Protein AF-A0A3C2BAX9-F1 (afdb_monomer)

Foldseek 3Di:
DVVLLVLLLVLLVVVLVVCCVPVHVPVVVVVLVVLVCLLVVLLVLLLVLLVDDPVVSVVSCVVSLVVVLVCLQCVCVVVVDPPPSQPVVVVVVPPDDPVSNVSSNNSNLCNDSNNVSLLSSLVSNLNSQCSVPPVRNVVSVVVSVVSSVSSSVNSNVSSVVVVVVVVD

Nearest PDB structures (foldseek):
  2yfb-assembly1_A  TM=1.969E-01  e=1.009E+00  Pseudomonas putida KT2440
  1g73-assembly2_B  TM=2.588E-01  e=3.675E+00  Homo sapiens
  1few-assembly1_A  TM=2.517E-01  e=4.243E+00  Homo sapiens
  8auw-assembly1_D  TM=2.524E-01  e=4.669E+00  Homo sapiens
  4tx5-assembly1_A  TM=2.023E-01  e=5.931E+00  Homo sapiens

Solvent-accessible surface area (backbone atoms only — not comparable to full-atom values): 8617 Å² total; per-residue (Å²): 107,72,72,39,20,48,48,18,33,52,51,46,52,52,49,54,52,49,47,40,74,72,72,41,58,66,65,50,50,51,49,51,50,52,28,49,51,50,15,54,51,38,16,52,56,34,31,49,36,46,80,43,57,75,68,58,20,49,50,47,51,53,50,53,51,52,51,48,43,50,49,51,41,44,44,44,64,76,70,74,42,76,59,73,97,66,47,59,71,74,58,63,74,43,99,60,56,73,72,51,50,50,33,19,53,49,25,28,54,58,64,33,68,61,47,46,20,50,55,51,12,42,47,15,35,24,57,17,17,42,72,68,36,73,68,33,21,51,53,28,44,51,50,42,52,50,51,53,52,47,37,61,50,47,30,49,52,52,51,52,51,52,60,53,62,78,75,111

Structure (mmCIF, N/CA/C/O backbone):
data_AF-A0A3C2BAX9-F1
#
_entry.id   AF-A0A3C2BAX9-F1
#
loop_
_atom_site.group_PDB
_atom_site.id
_atom_site.type_symbol
_atom_site.label_atom_id
_atom_site.label_alt_id
_atom_site.label_comp_id
_atom_site.label_asym_id
_atom_site.label_entity_id
_atom_site.label_seq_id
_atom_site.pdbx_PDB_ins_code
_atom_site.Cartn_x
_atom_site.Cartn_y
_atom_site.Cartn_z
_atom_site.occupancy
_atom_site.B_iso_or_equiv
_atom_site.auth_seq_id
_atom_site.auth_comp_id
_atom_site.auth_asym_id
_atom_site.auth_atom_id
_atom_site.pdbx_PDB_model_num
ATOM 1 N N . MET A 1 1 ? -20.336 -13.554 2.114 1.00 71.94 1 MET A N 1
ATOM 2 C CA . MET A 1 1 ? -18.951 -13.022 2.190 1.00 71.94 1 MET A CA 1
ATOM 3 C C . MET A 1 1 ? -18.748 -11.719 1.411 1.00 71.94 1 MET A C 1
ATOM 5 O O . MET A 1 1 ? -18.352 -10.750 2.040 1.00 71.94 1 MET A O 1
ATOM 9 N N . LYS A 1 2 ? -19.088 -11.618 0.112 1.00 79.50 2 LYS A N 1
ATOM 10 C CA . LYS A 1 2 ? -18.932 -10.364 -0.673 1.00 79.50 2 LYS A CA 1
ATOM 11 C C . LYS A 1 2 ? -19.565 -9.118 -0.018 1.00 79.50 2 LYS A C 1
ATOM 13 O O . LYS A 1 2 ? -18.918 -8.084 0.085 1.00 79.50 2 LYS A O 1
ATOM 18 N N . ARG A 1 3 ? -20.796 -9.238 0.504 1.00 86.69 3 ARG A N 1
ATOM 19 C CA . ARG A 1 3 ? -21.497 -8.144 1.213 1.00 86.69 3 ARG A CA 1
ATOM 20 C C . ARG A 1 3 ? -20.775 -7.666 2.482 1.00 86.69 3 ARG A C 1
ATOM 22 O O . ARG A 1 3 ? -20.844 -6.488 2.801 1.00 86.69 3 ARG A O 1
ATOM 29 N N . LEU A 1 4 ? -20.076 -8.563 3.179 1.00 85.56 4 LEU A N 1
ATOM 30 C CA . LEU A 1 4 ? -19.357 -8.248 4.418 1.00 85.56 4 LEU A CA 1
ATOM 31 C C . LEU A 1 4 ? -18.042 -7.519 4.129 1.00 85.56 4 LEU A C 1
ATOM 33 O O . LEU A 1 4 ? -17.760 -6.503 4.753 1.00 85.56 4 LEU A O 1
ATOM 37 N N . ALA A 1 5 ? -17.290 -7.972 3.122 1.00 83.00 5 ALA A N 1
ATOM 38 C CA . ALA A 1 5 ? -16.109 -7.249 2.653 1.00 83.00 5 ALA A CA 1
ATOM 39 C C . ALA A 1 5 ? -16.473 -5.826 2.200 1.00 83.00 5 ALA A C 1
ATOM 41 O O . ALA A 1 5 ? -15.818 -4.862 2.585 1.00 83.00 5 ALA A O 1
ATOM 42 N N . TRP A 1 6 ? -17.582 -5.681 1.467 1.00 86.31 6 TRP A N 1
ATOM 43 C CA . TRP A 1 6 ? -18.107 -4.372 1.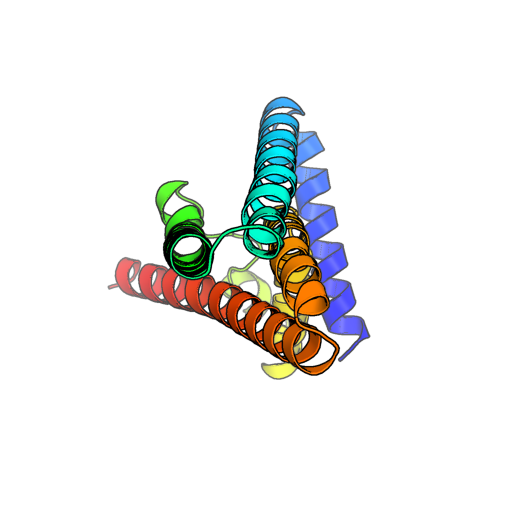080 1.00 86.31 6 TRP A CA 1
ATOM 44 C C . TRP A 1 6 ? -18.484 -3.488 2.277 1.00 86.31 6 TRP A C 1
ATOM 46 O O . TRP A 1 6 ? -18.238 -2.283 2.258 1.00 86.31 6 TRP A O 1
ATOM 56 N N . LEU A 1 7 ? -19.045 -4.072 3.340 1.00 86.19 7 LEU A N 1
ATOM 57 C CA . LEU A 1 7 ? -19.347 -3.341 4.571 1.00 86.19 7 LEU A CA 1
ATOM 58 C C . LEU A 1 7 ? -18.072 -2.753 5.193 1.00 86.19 7 LEU A C 1
ATOM 60 O O . LEU A 1 7 ? -18.068 -1.585 5.575 1.00 86.19 7 LEU A O 1
ATOM 64 N N . GLY A 1 8 ? -16.983 -3.529 5.209 1.00 82.19 8 GLY A N 1
ATOM 65 C CA . GLY A 1 8 ? -15.668 -3.073 5.662 1.00 82.19 8 GLY A CA 1
ATOM 66 C 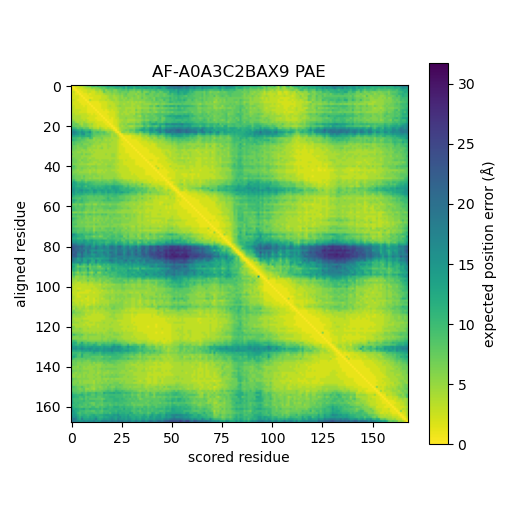C . GLY A 1 8 ? -15.131 -1.897 4.847 1.00 82.19 8 GLY A C 1
ATOM 67 O O . GLY A 1 8 ? -14.706 -0.894 5.418 1.00 82.19 8 GLY A O 1
ATOM 68 N N . VAL A 1 9 ? -15.239 -1.971 3.516 1.00 85.50 9 VAL A N 1
ATOM 69 C CA . VAL A 1 9 ? -14.883 -0.860 2.614 1.00 85.50 9 VAL A CA 1
ATOM 70 C C . VAL A 1 9 ? -15.693 0.393 2.957 1.00 85.50 9 VAL A C 1
ATOM 72 O O . VAL A 1 9 ? -15.137 1.473 3.157 1.00 85.50 9 VAL A O 1
ATOM 75 N N . ARG A 1 10 ? -17.019 0.258 3.075 1.00 86.50 10 ARG A N 1
ATOM 76 C CA . ARG A 1 10 ? -17.917 1.382 3.363 1.00 86.50 10 ARG A CA 1
ATOM 77 C C . ARG A 1 10 ? -17.634 2.010 4.729 1.00 86.50 10 ARG A C 1
ATOM 79 O O . ARG A 1 10 ? -17.648 3.234 4.839 1.00 86.50 10 ARG A O 1
ATOM 86 N N . MET A 1 11 ? -17.363 1.196 5.748 1.00 85.44 11 MET A N 1
ATOM 87 C CA . MET A 1 11 ? -16.982 1.671 7.080 1.00 85.44 11 MET A CA 1
ATOM 88 C C . MET A 1 11 ? -15.671 2.455 7.040 1.00 85.44 11 MET A C 1
ATOM 90 O O . MET A 1 11 ? -15.627 3.570 7.558 1.00 85.44 11 MET A O 1
ATOM 94 N N . ARG A 1 12 ? -14.633 1.934 6.370 1.00 84.12 12 ARG A N 1
ATOM 95 C CA . ARG A 1 12 ? -13.343 2.629 6.244 1.00 84.12 12 ARG A CA 1
ATOM 96 C C . ARG A 1 12 ? -13.517 4.005 5.605 1.00 84.12 12 ARG A C 1
ATOM 98 O O . ARG A 1 12 ? -13.067 4.996 6.171 1.00 84.12 12 ARG A O 1
ATOM 105 N N . TRP A 1 13 ? -14.245 4.085 4.493 1.00 82.44 13 TRP A N 1
ATOM 106 C CA . TRP A 1 13 ? -14.529 5.357 3.821 1.00 82.44 13 TRP A CA 1
ATOM 107 C C . TRP A 1 13 ? -15.377 6.314 4.663 1.00 82.44 13 TRP A C 1
ATOM 109 O O . TRP A 1 13 ? -15.126 7.521 4.662 1.00 82.44 13 TRP A O 1
ATOM 119 N N . ALA A 1 14 ? -16.355 5.801 5.412 1.00 85.25 14 ALA A N 1
ATOM 120 C CA . ALA A 1 14 ? -17.148 6.615 6.328 1.00 85.25 14 ALA A CA 1
ATOM 121 C C . ALA A 1 14 ? -16.280 7.225 7.440 1.00 85.25 14 ALA A C 1
ATOM 123 O O . ALA A 1 14 ? -16.430 8.409 7.744 1.00 85.25 14 ALA A O 1
ATOM 124 N N . ILE A 1 15 ? -15.337 6.456 7.995 1.00 81.12 15 ILE A N 1
ATOM 125 C CA . ILE A 1 15 ? -14.387 6.943 9.001 1.00 81.12 15 ILE A CA 1
ATOM 126 C C . ILE A 1 15 ? -13.461 7.988 8.389 1.00 81.12 15 ILE A C 1
ATOM 128 O O . ILE A 1 15 ? -13.362 9.082 8.933 1.00 81.12 15 ILE A O 1
ATOM 132 N N . THR A 1 16 ? -12.851 7.715 7.232 1.00 77.38 16 THR A N 1
ATOM 133 C CA . THR A 1 16 ? -11.986 8.685 6.544 1.00 77.38 16 THR A CA 1
ATOM 134 C C . THR A 1 16 ? -12.719 10.003 6.286 1.00 77.38 16 THR A C 1
ATOM 136 O O . THR A 1 16 ? -12.186 11.074 6.576 1.00 77.38 16 THR A O 1
ATOM 139 N N . ARG A 1 17 ? -13.977 9.944 5.831 1.00 80.62 17 ARG A N 1
ATOM 140 C CA . ARG A 1 17 ? -14.816 11.132 5.621 1.00 80.62 17 ARG A CA 1
ATOM 141 C C . ARG A 1 17 ? -15.171 11.847 6.929 1.00 80.62 17 ARG A C 1
ATOM 143 O O . ARG A 1 17 ? -15.211 13.074 6.962 1.00 80.62 17 ARG A O 1
ATOM 150 N N . ASN A 1 18 ? -15.436 11.116 8.009 1.00 82.69 18 ASN A N 1
ATOM 151 C CA . ASN A 1 18 ? -15.736 11.715 9.311 1.00 82.69 18 ASN A CA 1
ATOM 152 C C . ASN A 1 18 ? -14.493 12.366 9.942 1.00 82.69 18 ASN A C 1
ATOM 154 O O . ASN A 1 18 ? -14.592 13.464 10.486 1.00 82.69 18 ASN A O 1
ATOM 158 N N . THR A 1 19 ? -13.320 11.745 9.805 1.00 75.94 19 THR A N 1
ATOM 159 C CA . THR A 1 19 ? -12.028 12.325 10.191 1.00 75.94 19 THR A CA 1
ATOM 160 C C . THR A 1 19 ? -11.775 13.617 9.428 1.00 75.94 19 THR A C 1
ATOM 162 O O . THR A 1 19 ? -11.405 14.613 10.043 1.00 75.94 19 THR A O 1
ATOM 165 N N . LEU A 1 20 ? -12.075 13.638 8.125 1.00 75.19 20 LEU A N 1
ATOM 166 C CA . LEU A 1 20 ? -11.981 14.839 7.299 1.00 75.19 20 LEU A CA 1
ATOM 167 C C . LEU A 1 20 ? -12.862 15.978 7.824 1.00 75.19 20 LEU A C 1
ATOM 169 O O . LEU A 1 20 ? -12.428 17.124 7.900 1.00 75.19 20 LEU A O 1
ATOM 173 N N . ARG A 1 21 ? -14.095 15.648 8.226 1.00 79.31 21 ARG A N 1
ATOM 174 C CA . ARG A 1 21 ? -15.050 16.623 8.763 1.00 79.31 21 ARG A CA 1
ATOM 175 C C . ARG A 1 21 ? -14.648 17.154 10.142 1.00 79.31 21 ARG A C 1
ATOM 177 O O . ARG A 1 21 ? -14.992 18.284 10.459 1.00 79.31 21 ARG A O 1
ATOM 184 N N . ARG A 1 22 ? -13.974 16.345 10.973 1.00 77.25 22 ARG A N 1
ATOM 185 C CA . ARG A 1 22 ? -13.667 16.676 12.380 1.00 77.25 22 ARG A CA 1
ATOM 186 C C . ARG A 1 22 ? -12.261 17.234 12.623 1.00 77.25 22 ARG A C 1
ATOM 188 O O . ARG A 1 22 ? -12.126 18.121 13.452 1.00 77.25 22 ARG A O 1
ATOM 195 N N . ARG A 1 23 ? -11.222 16.712 11.959 1.00 67.50 23 ARG A N 1
ATOM 196 C CA . ARG A 1 23 ? -9.804 17.085 12.183 1.00 67.50 23 ARG A CA 1
ATOM 197 C C . ARG A 1 23 ? -9.265 18.116 11.178 1.00 67.50 23 ARG A C 1
ATOM 199 O O . ARG A 1 23 ? -8.095 18.477 11.250 1.00 67.50 23 ARG A O 1
ATOM 206 N N . GLY A 1 24 ? -10.112 18.603 10.271 1.00 68.81 24 GLY A N 1
ATOM 207 C CA . GLY A 1 24 ? -9.739 19.571 9.240 1.00 68.81 24 GLY A CA 1
ATOM 208 C C . GLY A 1 24 ? -9.124 18.924 7.996 1.00 68.81 24 GLY A C 1
ATOM 209 O O . GLY A 1 24 ? -8.654 17.786 8.008 1.00 68.81 24 GLY A O 1
ATOM 210 N N . THR A 1 25 ? -9.139 19.666 6.889 1.00 77.44 25 THR A N 1
ATOM 211 C CA . THR A 1 25 ? -8.678 19.194 5.574 1.00 77.44 25 THR A CA 1
ATOM 212 C C . THR A 1 25 ? -7.163 19.027 5.493 1.00 77.44 25 THR A C 1
ATOM 214 O O . THR A 1 25 ? -6.702 18.194 4.725 1.00 77.44 25 THR A O 1
ATOM 217 N N . ALA A 1 26 ? -6.383 19.740 6.310 1.00 78.62 26 ALA A N 1
ATOM 218 C CA . ALA A 1 26 ? -4.920 19.769 6.220 1.00 78.62 26 ALA A CA 1
ATOM 219 C C . ALA A 1 26 ? -4.256 18.385 6.359 1.00 78.62 26 ALA A C 1
ATOM 221 O O . ALA A 1 26 ? -3.476 17.991 5.496 1.00 78.62 26 ALA A O 1
ATOM 222 N N . LEU A 1 27 ? -4.603 17.612 7.395 1.00 75.19 27 LEU A N 1
ATOM 223 C CA . LEU A 1 27 ? -4.050 16.265 7.623 1.00 75.19 27 LEU A CA 1
ATOM 224 C C . LEU A 1 27 ? -4.436 15.279 6.516 1.00 75.19 27 LEU A C 1
ATOM 226 O O . LEU A 1 27 ? -3.646 14.415 6.130 1.00 75.19 27 LEU A O 1
ATOM 230 N N . PHE A 1 28 ? -5.647 15.414 5.982 1.00 76.12 28 PHE A N 1
ATOM 231 C CA . PHE A 1 28 ? -6.093 14.587 4.871 1.00 76.12 28 PHE A CA 1
ATOM 232 C C . PHE A 1 28 ? -5.392 14.954 3.574 1.00 76.12 28 PHE A C 1
ATOM 234 O O . PHE A 1 28 ? -4.934 14.056 2.881 1.00 76.12 28 PHE A O 1
ATOM 241 N N . THR A 1 29 ? -5.263 16.245 3.266 1.00 82.12 29 THR A N 1
ATOM 242 C CA . THR A 1 29 ? -4.524 16.715 2.094 1.00 82.12 29 THR A CA 1
ATOM 243 C C . THR A 1 29 ? -3.070 16.273 2.178 1.00 82.12 29 THR A C 1
ATOM 245 O O . THR A 1 29 ? -2.559 15.736 1.205 1.00 82.12 29 THR A O 1
ATOM 248 N N . LEU A 1 30 ? -2.428 16.389 3.345 1.00 82.81 30 LEU A N 1
ATOM 249 C CA . LEU A 1 30 ? -1.072 15.883 3.565 1.00 82.81 30 LEU A CA 1
ATOM 250 C C . LEU A 1 30 ? -0.984 14.378 3.287 1.00 82.81 30 LEU A C 1
ATOM 252 O O . LEU A 1 30 ? -0.109 13.938 2.547 1.00 82.81 30 LEU A O 1
ATOM 256 N N . THR A 1 31 ? -1.919 13.593 3.829 1.00 79.81 31 THR A N 1
ATOM 257 C CA . THR A 1 31 ? -1.971 12.141 3.600 1.00 79.81 31 THR A CA 1
ATOM 258 C C . THR A 1 31 ? -2.192 11.816 2.124 1.00 79.81 31 THR A C 1
ATOM 260 O O . THR A 1 31 ? -1.540 10.925 1.585 1.00 79.81 31 THR A O 1
ATOM 263 N N . LEU A 1 32 ? -3.090 12.538 1.454 1.00 84.44 32 LEU A N 1
ATOM 264 C CA . LEU A 1 32 ? -3.408 12.355 0.042 1.00 84.44 32 LEU A CA 1
ATOM 265 C C . LEU A 1 32 ? -2.200 12.687 -0.838 1.00 84.44 32 LEU A C 1
ATOM 267 O O . LEU A 1 32 ? -1.867 11.909 -1.727 1.00 84.44 32 LEU A O 1
ATOM 271 N N . VAL A 1 33 ? -1.521 13.803 -0.564 1.00 87.50 33 VAL A N 1
ATOM 272 C CA . VAL A 1 33 ? -0.299 14.222 -1.260 1.00 87.50 33 VAL A CA 1
ATOM 273 C C . VAL A 1 33 ? 0.807 13.195 -1.037 1.00 87.50 33 VAL A C 1
ATOM 275 O O . VAL A 1 33 ? 1.388 12.728 -2.010 1.00 87.50 33 VAL A O 1
ATOM 278 N N . ALA A 1 34 ? 1.039 12.758 0.203 1.00 85.75 34 ALA A N 1
ATOM 279 C CA . ALA A 1 34 ? 2.025 11.724 0.513 1.00 85.75 34 ALA A CA 1
ATOM 280 C C . ALA A 1 34 ? 1.718 10.395 -0.199 1.00 85.75 34 ALA A C 1
ATOM 282 O O . ALA A 1 34 ? 2.609 9.798 -0.797 1.00 85.75 34 ALA A O 1
ATOM 283 N N . CYS A 1 35 ? 0.453 9.958 -0.208 1.00 86.19 35 CYS A N 1
ATOM 284 C CA . CYS A 1 35 ? 0.020 8.763 -0.939 1.00 86.19 35 CYS A CA 1
ATOM 285 C C . CYS A 1 35 ? 0.204 8.925 -2.451 1.00 86.19 35 CYS A C 1
ATOM 287 O O . CYS A 1 35 ? 0.630 7.987 -3.115 1.00 86.19 35 CYS A O 1
ATOM 289 N N . THR A 1 36 ? -0.091 10.104 -2.998 1.00 88.94 36 THR A N 1
ATOM 290 C CA . THR A 1 36 ? 0.048 10.388 -4.434 1.00 88.94 36 THR A CA 1
ATOM 291 C C . THR A 1 36 ? 1.517 10.382 -4.846 1.00 88.94 36 THR A C 1
ATOM 293 O O . THR A 1 36 ? 1.875 9.718 -5.815 1.00 88.94 36 THR A O 1
ATOM 296 N N . ILE A 1 37 ? 2.385 11.050 -4.080 1.00 90.19 37 ILE A N 1
ATOM 297 C CA . ILE A 1 37 ? 3.836 11.049 -4.300 1.00 90.19 37 ILE A CA 1
ATOM 298 C C . ILE A 1 37 ? 4.386 9.626 -4.174 1.00 90.19 37 ILE A C 1
ATOM 300 O O . ILE A 1 37 ? 5.132 9.188 -5.043 1.00 90.19 37 ILE A O 1
ATOM 304 N N . GLY A 1 38 ? 3.988 8.881 -3.140 1.00 86.81 38 GLY A N 1
ATOM 305 C CA . GLY A 1 38 ? 4.406 7.492 -2.952 1.00 86.81 38 GLY A CA 1
ATOM 306 C C . GLY A 1 38 ? 3.948 6.573 -4.089 1.00 86.81 38 GLY A C 1
ATOM 307 O O . GLY A 1 38 ? 4.736 5.766 -4.574 1.00 86.81 38 GLY A O 1
ATOM 308 N N . ALA A 1 39 ? 2.708 6.728 -4.560 1.00 89.94 39 ALA A N 1
ATOM 309 C CA . ALA A 1 39 ? 2.161 5.954 -5.670 1.00 89.94 39 ALA A CA 1
ATOM 310 C C . ALA A 1 39 ? 2.905 6.238 -6.979 1.00 89.94 39 ALA A C 1
ATOM 312 O O . ALA A 1 39 ? 3.385 5.312 -7.626 1.00 89.94 39 ALA A O 1
ATOM 313 N N . LEU A 1 40 ? 3.027 7.515 -7.354 1.00 92.69 40 LEU A N 1
ATOM 314 C CA . LEU A 1 40 ? 3.666 7.926 -8.604 1.00 92.69 40 LEU A CA 1
ATOM 315 C C . LEU A 1 40 ? 5.175 7.679 -8.578 1.00 92.69 40 LEU A C 1
ATOM 317 O O . LEU A 1 40 ? 5.724 7.151 -9.540 1.00 92.69 40 LEU A O 1
ATOM 321 N N . GLY A 1 41 ? 5.840 8.010 -7.471 1.00 90.81 41 GLY A N 1
ATOM 322 C CA . GLY A 1 41 ? 7.270 7.780 -7.285 1.00 90.81 41 GLY A CA 1
ATOM 323 C C . GLY A 1 41 ? 7.609 6.292 -7.257 1.00 90.81 41 GLY A C 1
ATOM 324 O O . GLY A 1 41 ? 8.531 5.858 -7.946 1.00 90.81 41 GLY A O 1
ATOM 325 N N . GLY A 1 42 ? 6.829 5.489 -6.528 1.00 88.25 42 GLY A N 1
ATOM 326 C CA . GLY A 1 42 ? 6.983 4.036 -6.496 1.00 88.25 42 GLY A C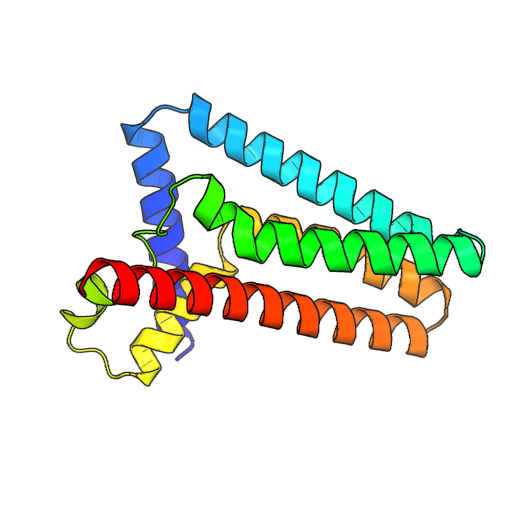A 1
ATOM 327 C C . GLY A 1 42 ? 6.723 3.394 -7.858 1.00 88.25 42 GLY A C 1
ATOM 328 O O . GLY A 1 42 ? 7.520 2.569 -8.301 1.00 88.25 42 GLY A O 1
ATOM 329 N N . PHE A 1 43 ? 5.671 3.826 -8.560 1.00 91.38 43 PHE A N 1
ATOM 330 C CA . PHE A 1 43 ? 5.384 3.378 -9.922 1.00 91.38 43 PHE A CA 1
ATOM 331 C C . PHE A 1 43 ? 6.535 3.714 -10.870 1.00 91.38 43 PHE A C 1
ATOM 333 O O . PHE A 1 43 ? 7.027 2.825 -11.553 1.00 91.38 43 PHE A O 1
ATOM 340 N N . ALA A 1 44 ? 6.998 4.967 -10.887 1.00 91.00 44 ALA A N 1
ATOM 341 C CA . ALA A 1 44 ? 8.081 5.405 -11.765 1.00 91.00 44 ALA A CA 1
ATOM 342 C C . ALA A 1 44 ? 9.389 4.653 -11.482 1.00 91.00 44 ALA A C 1
ATOM 344 O O . ALA A 1 44 ? 10.067 4.229 -12.415 1.00 91.00 44 ALA A O 1
ATOM 345 N N . THR A 1 45 ? 9.709 4.433 -10.203 1.00 89.94 45 THR A N 1
ATOM 346 C CA . THR A 1 45 ? 10.909 3.697 -9.780 1.00 89.94 45 THR A CA 1
ATOM 347 C C . THR A 1 45 ? 10.847 2.230 -10.199 1.00 89.94 45 THR A C 1
ATOM 349 O O . THR A 1 45 ? 11.823 1.682 -10.696 1.00 89.94 45 THR A O 1
ATOM 352 N N . LEU A 1 46 ? 9.698 1.573 -10.033 1.00 89.31 46 LEU A N 1
ATOM 353 C CA . LEU A 1 46 ? 9.552 0.172 -10.423 1.00 89.31 46 LEU A CA 1
ATOM 354 C C . LEU A 1 46 ? 9.420 0.000 -11.941 1.00 89.31 46 LEU A C 1
ATOM 356 O O . LEU A 1 46 ? 9.912 -0.985 -12.481 1.00 89.31 46 LEU A O 1
ATOM 360 N N . ALA A 1 47 ? 8.804 0.957 -12.637 1.00 89.94 47 ALA A N 1
ATOM 361 C CA . ALA A 1 47 ? 8.686 0.948 -14.091 1.00 89.94 47 ALA A CA 1
ATOM 362 C C . ALA A 1 47 ? 10.036 1.192 -14.782 1.00 89.94 47 ALA A C 1
ATOM 364 O O . ALA A 1 47 ? 10.327 0.551 -15.793 1.00 89.94 47 ALA A O 1
ATOM 365 N N . SER A 1 48 ? 10.894 2.060 -14.228 1.00 89.25 48 SER A N 1
ATOM 366 C CA . SER A 1 48 ? 12.232 2.321 -14.782 1.00 89.25 48 SER A CA 1
ATOM 367 C C . SER A 1 48 ? 13.136 1.086 -14.750 1.00 89.25 48 SER A C 1
ATOM 369 O O . SER A 1 48 ? 14.014 0.940 -15.599 1.00 89.25 48 SER A O 1
ATOM 371 N N . ALA A 1 49 ? 12.861 0.131 -13.856 1.00 88.06 49 ALA A N 1
ATOM 372 C CA . ALA A 1 49 ? 13.539 -1.159 -13.829 1.00 88.06 49 ALA A CA 1
ATOM 373 C C . ALA A 1 49 ? 13.374 -1.948 -15.146 1.00 88.06 49 ALA A C 1
ATOM 375 O O . ALA A 1 49 ? 14.196 -2.811 -15.438 1.00 88.06 49 ALA A O 1
ATOM 376 N N . GLY A 1 50 ? 12.346 -1.661 -15.955 1.00 85.38 50 GLY A N 1
ATOM 377 C CA . GLY A 1 50 ? 12.125 -2.311 -17.251 1.00 85.38 50 GLY A CA 1
ATOM 378 C C . GLY A 1 50 ? 13.115 -1.899 -18.345 1.00 85.38 50 GLY A C 1
ATOM 379 O O . GLY A 1 50 ? 13.365 -2.687 -19.252 1.00 85.38 50 GLY A O 1
ATOM 380 N N . VAL A 1 51 ? 13.693 -0.698 -18.249 1.00 87.12 51 VAL A N 1
ATOM 381 C CA . VAL A 1 51 ? 14.657 -0.151 -19.227 1.00 87.12 51 VAL A CA 1
ATOM 382 C C . VAL A 1 51 ? 16.099 -0.146 -18.714 1.00 87.12 51 VAL A C 1
ATOM 384 O O . VAL A 1 51 ? 17.014 0.186 -19.459 1.00 87.12 51 VAL A O 1
ATOM 387 N N . ALA A 1 52 ? 16.306 -0.496 -17.446 1.00 86.25 52 ALA A N 1
ATOM 388 C CA . ALA A 1 52 ? 17.617 -0.524 -16.816 1.00 86.25 52 ALA A CA 1
ATOM 389 C C . ALA A 1 52 ? 18.407 -1.799 -17.158 1.00 86.25 52 ALA A C 1
ATOM 391 O O . ALA A 1 52 ? 17.832 -2.873 -17.366 1.00 86.25 52 ALA A O 1
ATOM 392 N N . ASP A 1 53 ? 19.737 -1.689 -17.113 1.00 88.62 53 ASP A N 1
ATOM 393 C CA . ASP A 1 53 ? 20.643 -2.835 -17.205 1.00 88.62 53 ASP A CA 1
ATOM 394 C C . ASP A 1 53 ? 20.355 -3.884 -16.128 1.00 88.62 53 ASP A C 1
ATOM 396 O O . ASP A 1 53 ? 19.795 -3.590 -15.070 1.00 88.62 53 ASP A O 1
ATOM 400 N N . ALA A 1 54 ? 20.763 -5.131 -16.375 1.00 84.88 54 ALA A N 1
ATOM 401 C CA . ALA A 1 54 ? 20.406 -6.267 -15.527 1.00 84.88 54 ALA A CA 1
ATOM 402 C C . ALA A 1 54 ? 20.793 -6.079 -14.047 1.00 84.88 54 ALA A C 1
ATOM 404 O O . ALA A 1 54 ? 19.994 -6.425 -13.170 1.00 84.88 54 ALA A O 1
ATOM 405 N N . ASP A 1 55 ? 21.968 -5.512 -13.770 1.00 88.19 55 ASP A N 1
ATOM 406 C CA . ASP A 1 55 ? 22.448 -5.281 -12.403 1.00 88.19 55 ASP A CA 1
ATOM 407 C C . ASP A 1 55 ? 21.704 -4.128 -11.721 1.00 88.19 55 ASP A C 1
ATOM 409 O O . ASP A 1 55 ? 21.247 -4.264 -10.584 1.00 88.19 55 ASP A O 1
ATOM 413 N N . ILE A 1 56 ? 21.477 -3.031 -12.447 1.00 87.94 56 ILE A N 1
ATOM 414 C CA . ILE A 1 56 ? 20.722 -1.871 -11.956 1.00 87.94 56 ILE A CA 1
ATOM 415 C C . ILE A 1 56 ? 19.264 -2.261 -11.691 1.00 87.94 56 ILE A C 1
ATOM 417 O O . ILE A 1 56 ? 18.716 -1.951 -10.636 1.00 87.94 56 ILE A O 1
ATOM 421 N N . ARG A 1 57 ? 18.644 -3.015 -12.602 1.00 86.38 57 ARG A N 1
ATOM 422 C CA . ARG A 1 57 ? 17.289 -3.555 -12.450 1.00 86.38 57 ARG A CA 1
ATOM 423 C C . ARG A 1 57 ? 17.158 -4.395 -11.184 1.00 86.38 57 ARG A C 1
ATOM 425 O O . ARG A 1 57 ? 16.200 -4.220 -10.435 1.00 86.38 57 ARG A O 1
ATOM 432 N N . ARG A 1 58 ? 18.111 -5.298 -10.926 1.00 85.56 58 ARG A N 1
ATOM 433 C CA . ARG A 1 58 ? 18.122 -6.113 -9.699 1.00 85.56 58 ARG A CA 1
ATOM 434 C C . ARG A 1 58 ? 18.230 -5.237 -8.457 1.00 85.56 58 ARG A C 1
ATOM 436 O O . ARG A 1 58 ? 17.465 -5.451 -7.521 1.00 85.56 58 ARG A O 1
ATOM 443 N N . ALA A 1 59 ? 19.125 -4.249 -8.463 1.00 88.75 59 ALA A N 1
ATOM 444 C CA . ALA A 1 59 ? 19.301 -3.328 -7.345 1.00 88.75 59 ALA A CA 1
ATOM 445 C C . ALA A 1 59 ? 18.025 -2.519 -7.062 1.00 88.75 59 ALA A C 1
ATOM 447 O O . ALA A 1 59 ? 17.578 -2.488 -5.918 1.00 88.75 59 ALA A O 1
ATOM 448 N N . ILE A 1 60 ? 17.397 -1.945 -8.095 1.00 87.31 60 ILE A N 1
ATOM 449 C CA . ILE A 1 60 ? 16.137 -1.196 -7.976 1.00 87.31 60 ILE A CA 1
ATOM 450 C C . ILE A 1 60 ? 15.048 -2.082 -7.369 1.00 87.31 60 ILE A C 1
ATOM 452 O O . ILE A 1 60 ? 14.455 -1.722 -6.357 1.00 87.31 60 ILE A O 1
ATOM 456 N N . LEU A 1 61 ? 14.807 -3.264 -7.944 1.00 85.81 61 LEU A N 1
ATOM 457 C CA . LEU A 1 61 ? 13.743 -4.152 -7.476 1.00 85.81 61 LEU A CA 1
ATOM 458 C C . LEU A 1 61 ? 13.989 -4.603 -6.032 1.00 85.81 61 LEU A C 1
ATOM 460 O O . LEU A 1 61 ? 13.102 -4.463 -5.193 1.00 85.81 61 LEU A O 1
ATOM 464 N N . LEU A 1 62 ? 15.190 -5.095 -5.716 1.00 88.12 62 LEU A N 1
ATOM 465 C CA . LEU A 1 62 ? 15.522 -5.553 -4.365 1.00 88.12 62 LEU A CA 1
ATOM 466 C C . LEU A 1 62 ? 15.385 -4.428 -3.342 1.00 88.12 62 LEU A C 1
ATOM 468 O O . LEU A 1 62 ? 14.753 -4.620 -2.303 1.00 88.12 62 LEU A O 1
ATOM 472 N N . PHE A 1 63 ? 15.942 -3.256 -3.635 1.00 90.12 63 PHE A N 1
ATOM 473 C CA . PHE A 1 63 ? 15.935 -2.130 -2.714 1.00 90.12 63 PHE A CA 1
ATOM 474 C C . PHE A 1 63 ? 14.521 -1.586 -2.504 1.00 90.12 63 PHE A C 1
ATOM 476 O O . PHE A 1 63 ? 14.071 -1.468 -1.364 1.00 90.12 63 PHE A O 1
ATOM 483 N N . THR A 1 64 ? 13.783 -1.327 -3.587 1.00 87.12 64 THR A N 1
ATOM 484 C CA . THR A 1 64 ? 12.423 -0.783 -3.517 1.00 87.12 64 THR A CA 1
ATOM 485 C C . THR A 1 64 ? 11.451 -1.765 -2.869 1.00 87.12 64 THR A C 1
ATOM 487 O O . THR A 1 64 ? 10.641 -1.343 -2.047 1.00 87.12 64 THR A O 1
ATOM 490 N N . PHE A 1 65 ? 11.537 -3.067 -3.162 1.00 84.75 65 PHE A N 1
ATOM 491 C CA . PHE A 1 65 ? 10.672 -4.052 -2.509 1.00 84.75 65 PHE A CA 1
ATOM 492 C C . PHE A 1 65 ? 11.009 -4.236 -1.033 1.00 84.75 65 PHE A C 1
ATOM 494 O O . PHE A 1 65 ? 10.099 -4.255 -0.206 1.00 84.75 65 PHE A O 1
ATOM 501 N N . THR A 1 66 ? 12.293 -4.335 -0.686 1.00 87.06 66 THR A N 1
ATOM 502 C CA . THR A 1 66 ? 12.713 -4.551 0.705 1.00 87.06 66 THR A CA 1
ATOM 503 C C . THR A 1 66 ? 12.362 -3.344 1.565 1.00 87.06 66 THR A C 1
ATOM 505 O O . THR A 1 66 ? 11.680 -3.487 2.580 1.00 87.06 66 THR A O 1
ATOM 508 N N . LEU A 1 67 ? 12.755 -2.139 1.141 1.00 87.69 67 LEU A N 1
ATOM 509 C CA . LEU A 1 67 ? 12.418 -0.923 1.875 1.00 87.69 67 LEU A CA 1
ATOM 510 C C . LEU A 1 67 ? 10.925 -0.634 1.856 1.00 87.69 67 LEU A C 1
ATOM 512 O O . LEU A 1 67 ? 10.399 -0.192 2.870 1.00 87.69 67 LEU A O 1
ATOM 516 N N . GLY A 1 68 ? 10.232 -0.910 0.751 1.00 84.56 68 GLY A N 1
ATOM 517 C CA . GLY A 1 68 ? 8.783 -0.770 0.675 1.00 84.56 68 GLY A CA 1
ATOM 518 C C . GLY A 1 68 ? 8.074 -1.660 1.694 1.00 84.56 68 GLY A C 1
ATOM 519 O O . GLY A 1 68 ? 7.198 -1.187 2.415 1.00 84.56 68 GLY A O 1
ATOM 520 N N . LEU A 1 69 ? 8.489 -2.924 1.815 1.00 83.25 69 LEU A N 1
ATOM 521 C CA . LEU A 1 69 ? 7.936 -3.857 2.796 1.00 83.25 69 LEU A CA 1
ATOM 522 C C . LEU A 1 69 ? 8.249 -3.418 4.232 1.00 83.25 69 LEU A C 1
ATOM 524 O O . LEU A 1 69 ? 7.343 -3.382 5.060 1.00 83.25 69 LEU A O 1
ATOM 528 N N . ILE A 1 70 ? 9.494 -3.024 4.523 1.00 84.81 70 ILE A N 1
ATOM 529 C CA . ILE A 1 70 ? 9.896 -2.513 5.844 1.00 84.81 70 ILE A CA 1
ATOM 530 C C . ILE A 1 70 ? 9.088 -1.257 6.191 1.00 84.81 70 ILE A C 1
ATOM 532 O O . ILE A 1 70 ? 8.460 -1.193 7.247 1.00 84.81 70 ILE A O 1
ATOM 536 N N . ALA A 1 71 ? 9.037 -0.276 5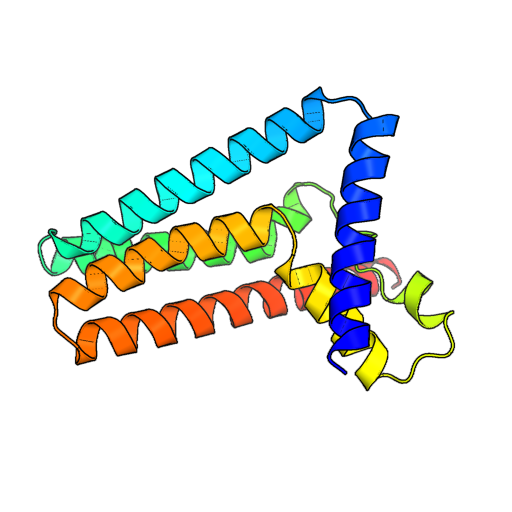.292 1.00 82.81 71 ALA A N 1
ATOM 537 C CA . ALA A 1 71 ? 8.285 0.957 5.493 1.00 82.81 71 ALA A CA 1
ATOM 538 C C . ALA A 1 71 ? 6.791 0.683 5.704 1.00 82.81 71 ALA A C 1
ATOM 540 O O . ALA A 1 71 ? 6.154 1.347 6.515 1.00 82.81 71 ALA A O 1
ATOM 541 N N . TRP A 1 72 ? 6.224 -0.320 5.036 1.00 80.00 72 TRP A N 1
ATOM 542 C CA . TRP A 1 72 ? 4.826 -0.695 5.228 1.00 80.00 72 TRP A CA 1
ATOM 543 C C . TRP A 1 72 ? 4.595 -1.441 6.553 1.00 80.00 72 TRP A C 1
ATOM 545 O O . TRP A 1 72 ? 3.607 -1.192 7.249 1.00 80.00 72 TRP A O 1
ATOM 555 N N . MET A 1 73 ? 5.514 -2.318 6.954 1.00 79.25 73 MET A N 1
ATOM 556 C CA . MET A 1 73 ? 5.439 -3.041 8.225 1.00 79.25 73 MET A CA 1
ATOM 557 C C . MET A 1 73 ? 5.561 -2.103 9.428 1.00 79.25 73 MET A C 1
ATOM 559 O O . MET A 1 73 ? 4.759 -2.191 10.357 1.00 79.25 73 MET A O 1
ATOM 563 N N . PHE A 1 74 ? 6.527 -1.185 9.394 1.00 77.31 74 PHE A N 1
ATOM 564 C CA . PHE A 1 74 ? 6.854 -0.316 10.526 1.00 77.31 74 PHE A CA 1
ATOM 565 C C . PHE A 1 74 ? 6.231 1.080 10.441 1.00 77.31 74 PHE A C 1
ATOM 567 O O . PHE A 1 74 ? 6.100 1.745 11.463 1.00 77.31 74 PHE A O 1
ATOM 574 N N . GLY A 1 75 ? 5.796 1.529 9.264 1.00 74.31 75 GLY A N 1
ATOM 575 C CA . GLY A 1 75 ? 5.198 2.854 9.067 1.00 74.31 75 GLY A CA 1
ATOM 576 C C . GLY A 1 75 ? 4.033 3.159 10.017 1.00 74.31 75 GLY A C 1
ATOM 577 O O . GLY A 1 75 ? 4.056 4.207 10.663 1.00 74.31 75 GLY A O 1
ATOM 578 N N . PRO A 1 76 ? 3.051 2.249 10.185 1.00 68.38 76 PRO A N 1
ATOM 579 C CA . PRO A 1 76 ? 1.971 2.436 11.153 1.00 68.38 76 PRO A CA 1
ATOM 580 C C . PRO A 1 76 ? 2.466 2.568 12.602 1.00 68.38 76 PRO A C 1
ATOM 582 O O . PRO A 1 76 ? 1.940 3.388 13.353 1.00 68.38 76 PRO A O 1
ATOM 585 N N . LEU A 1 77 ? 3.507 1.812 12.978 1.00 69.19 77 LEU A N 1
ATOM 586 C CA . LEU A 1 77 ? 4.099 1.850 14.321 1.00 69.19 77 LEU A CA 1
ATOM 587 C C . LEU A 1 77 ? 4.793 3.192 14.590 1.00 69.19 77 LEU A C 1
ATOM 589 O O . LEU A 1 77 ? 4.602 3.782 15.649 1.00 69.19 77 LEU A O 1
ATOM 593 N N . LEU A 1 78 ? 5.551 3.702 13.615 1.00 64.81 78 LEU A N 1
ATOM 594 C CA . LEU A 1 78 ? 6.299 4.958 13.739 1.00 64.81 78 LEU A CA 1
ATOM 595 C C . LEU A 1 78 ? 5.392 6.190 13.826 1.00 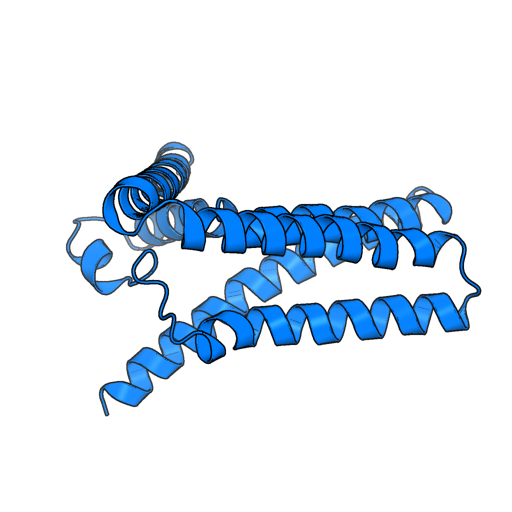64.81 78 LEU A C 1
ATOM 597 O O . LEU A 1 78 ? 5.755 7.176 14.460 1.00 64.81 78 LEU A O 1
ATOM 601 N N . MET A 1 79 ? 4.205 6.141 13.217 1.00 62.00 79 MET A N 1
ATOM 602 C CA . MET A 1 79 ? 3.232 7.239 13.280 1.00 62.00 79 MET A CA 1
ATOM 603 C C . MET A 1 79 ? 2.288 7.153 14.488 1.00 62.00 79 MET A C 1
ATOM 605 O O . MET A 1 79 ? 1.291 7.873 14.535 1.00 62.00 79 MET A O 1
ATOM 609 N N . GLY A 1 80 ? 2.584 6.279 15.461 1.00 55.12 80 GLY A N 1
ATOM 610 C CA . GLY A 1 80 ? 1.781 6.103 16.676 1.00 55.12 80 GLY A CA 1
ATOM 611 C C . GLY A 1 80 ? 0.388 5.525 16.413 1.00 55.12 80 GLY A C 1
ATOM 612 O O . GLY A 1 80 ? -0.499 5.630 17.256 1.00 55.12 80 GLY A O 1
ATOM 613 N N . GLY A 1 81 ? 0.172 4.951 15.229 1.00 54.03 81 GLY A N 1
ATOM 614 C CA . GLY A 1 81 ? -1.125 4.491 14.768 1.00 54.03 81 GLY A CA 1
ATOM 615 C C . GLY A 1 81 ? -1.283 2.991 14.955 1.00 54.03 81 GLY A C 1
ATOM 616 O O . GLY A 1 81 ? -1.058 2.220 14.022 1.00 54.03 81 GLY A O 1
ATOM 617 N N . THR A 1 82 ? -1.793 2.571 16.113 1.00 50.38 82 THR A N 1
ATOM 618 C CA . THR A 1 82 ? -2.731 1.448 16.099 1.00 50.38 82 THR A CA 1
ATOM 619 C C . THR A 1 82 ? -3.918 1.927 15.269 1.00 50.38 82 THR A C 1
ATOM 621 O O . THR A 1 82 ? -4.610 2.871 15.636 1.00 50.38 82 THR A O 1
ATOM 624 N N . ASP A 1 83 ? -4.092 1.385 14.065 1.00 53.41 83 ASP A N 1
ATOM 625 C CA . ASP A 1 83 ? -5.232 1.734 13.221 1.00 53.41 83 ASP A CA 1
ATOM 626 C C . ASP A 1 83 ? -6.509 1.328 13.979 1.00 53.41 83 ASP A C 1
ATOM 628 O O . ASP A 1 83 ? -6.919 0.173 13.928 1.00 53.41 83 ASP A O 1
ATOM 632 N N . GLU A 1 84 ? -7.126 2.251 14.725 1.00 46.88 84 GLU A N 1
ATOM 633 C CA . GLU A 1 84 ? -8.345 1.998 15.515 1.00 46.88 84 GLU A CA 1
ATOM 634 C C . GLU A 1 84 ? -9.486 1.458 14.639 1.00 46.88 84 GLU A C 1
ATOM 636 O O . GLU A 1 84 ? -10.402 0.798 15.118 1.00 46.88 84 GLU A O 1
ATOM 641 N N . THR A 1 85 ? -9.415 1.663 13.319 1.00 46.00 85 THR A N 1
ATOM 642 C CA . THR A 1 85 ? -10.377 1.098 12.360 1.00 46.00 85 THR A CA 1
ATOM 643 C C . THR A 1 85 ? -10.234 -0.414 12.145 1.00 46.00 85 THR A C 1
ATOM 645 O O . THR A 1 85 ? -11.022 -1.024 11.421 1.00 46.00 85 THR A O 1
ATOM 648 N N . VAL A 1 86 ? -9.215 -1.011 12.756 1.00 49.59 86 VAL A N 1
ATOM 649 C CA . VAL A 1 86 ? -8.819 -2.413 12.652 1.00 49.59 86 VAL A CA 1
ATOM 650 C C . VAL A 1 86 ? -8.794 -3.069 14.023 1.00 49.59 86 VAL A C 1
ATOM 652 O O . VAL A 1 86 ? -8.549 -4.269 14.097 1.00 49.59 86 VAL A O 1
ATOM 655 N N . ASP A 1 87 ? -9.052 -2.336 15.106 1.00 57.81 87 ASP A N 1
ATOM 656 C CA . ASP A 1 87 ? -9.065 -2.962 16.416 1.00 57.81 87 ASP A CA 1
ATOM 657 C C . ASP A 1 87 ? -10.173 -4.037 16.421 1.00 57.81 87 ASP A C 1
ATOM 659 O O . ASP A 1 87 ? -11.351 -3.732 16.187 1.00 57.81 87 ASP A O 1
ATOM 663 N N . PRO A 1 88 ? -9.831 -5.330 16.585 1.00 54.78 88 PRO A N 1
ATOM 664 C CA . PRO A 1 88 ? -10.843 -6.364 16.679 1.00 54.78 88 PRO A CA 1
ATOM 665 C C . PRO A 1 88 ? -11.688 -6.184 17.941 1.00 54.78 88 PRO A C 1
ATOM 667 O O . PRO A 1 88 ? -12.746 -6.796 18.011 1.00 54.78 88 PRO A O 1
ATOM 670 N N . ALA A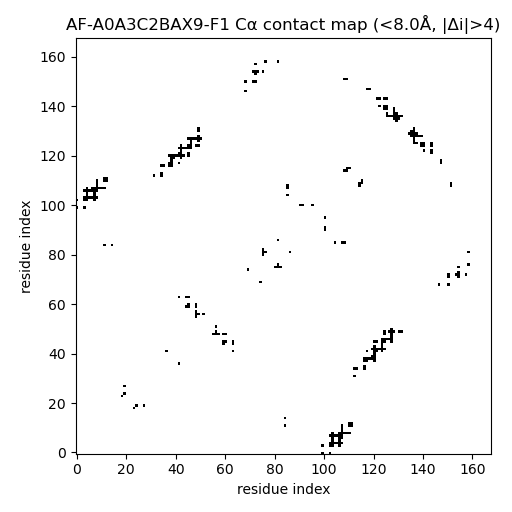 1 89 ? -11.266 -5.373 18.921 1.00 60.25 89 ALA A N 1
ATOM 671 C CA . ALA A 1 89 ? -11.980 -5.209 20.182 1.00 60.25 89 ALA A CA 1
ATOM 672 C C . ALA A 1 89 ? -13.365 -4.537 20.035 1.00 60.25 89 ALA A C 1
ATOM 674 O O . ALA A 1 89 ? -14.329 -5.095 20.550 1.00 60.25 89 ALA A O 1
ATOM 675 N N . PRO A 1 90 ? -13.548 -3.426 19.292 1.00 63.94 90 PRO A N 1
ATOM 676 C CA . PRO A 1 90 ? -14.886 -2.910 18.987 1.00 63.94 90 PRO A CA 1
ATOM 677 C C . PRO A 1 90 ? -15.720 -3.831 18.084 1.00 63.94 90 PRO A C 1
ATOM 679 O O . PRO A 1 90 ? -16.932 -3.937 18.255 1.00 63.94 90 PRO A O 1
ATOM 682 N N . LEU A 1 91 ? -15.091 -4.498 17.106 1.00 64.75 91 LEU A N 1
ATOM 683 C CA . LEU A 1 91 ? -15.796 -5.357 16.144 1.00 64.75 91 LEU A CA 1
ATOM 684 C C . LEU A 1 91 ? -16.175 -6.729 16.719 1.00 64.75 91 LEU A C 1
ATOM 686 O O . LEU A 1 91 ? -17.114 -7.344 16.218 1.00 64.75 91 LEU A O 1
ATOM 690 N N . SER A 1 92 ? -15.485 -7.207 17.756 1.00 66.94 92 SER A N 1
ATOM 691 C CA . SER A 1 92 ? -15.806 -8.460 18.450 1.00 66.94 92 SER A CA 1
ATOM 692 C C . SER A 1 92 ? -17.038 -8.347 19.347 1.00 66.94 92 SER A C 1
ATOM 694 O O . SER A 1 92 ? -17.627 -9.371 19.684 1.00 66.94 92 SER A O 1
ATOM 696 N N . LEU A 1 93 ? -17.458 -7.121 19.688 1.00 75.88 93 LEU A N 1
ATOM 697 C CA . LEU A 1 93 ? -18.726 -6.855 20.373 1.00 75.88 93 LEU A CA 1
ATOM 698 C C . LEU A 1 93 ? -19.936 -7.079 19.459 1.00 75.88 93 LEU A C 1
ATOM 700 O O . LEU A 1 93 ? -21.051 -7.275 19.941 1.00 75.88 93 LEU A O 1
ATOM 704 N N . LEU A 1 94 ? -19.736 -7.050 18.137 1.00 78.81 94 LEU A N 1
ATOM 705 C CA . LEU A 1 94 ? -20.784 -7.400 17.189 1.00 78.81 94 LEU A CA 1
ATOM 706 C C . LEU A 1 94 ? -20.919 -8.930 17.127 1.00 78.81 94 LEU A C 1
ATOM 708 O O . LEU A 1 94 ? -19.903 -9.627 17.115 1.00 78.81 94 LEU A O 1
ATOM 712 N N . PRO A 1 95 ? -22.146 -9.474 17.022 1.00 81.44 95 PRO A N 1
ATOM 713 C CA . PRO A 1 95 ? -22.398 -10.914 16.950 1.00 81.44 95 PRO A CA 1
ATOM 714 C C . PRO A 1 95 ? -22.021 -11.484 15.568 1.00 81.44 95 PRO A C 1
ATOM 716 O O . PRO A 1 95 ? -22.860 -11.998 14.831 1.00 81.44 95 PRO A O 1
ATOM 719 N N . LEU A 1 96 ? -20.749 -11.359 15.189 1.00 81.31 96 LEU A N 1
ATOM 720 C CA . LEU A 1 96 ? -20.181 -11.816 13.926 1.00 81.31 96 LEU A CA 1
ATOM 721 C C . LEU A 1 96 ? -19.363 -13.085 14.152 1.00 81.31 96 LEU A C 1
ATOM 723 O O . LEU A 1 96 ? -18.568 -13.192 15.086 1.00 81.31 96 LEU A O 1
ATOM 727 N N . ARG A 1 97 ? -19.493 -14.058 13.248 1.00 85.44 97 ARG A N 1
ATOM 728 C CA . ARG A 1 97 ? -18.617 -15.237 13.248 1.00 85.44 97 ARG A CA 1
ATOM 729 C C . ARG A 1 97 ? -17.193 -14.814 12.873 1.00 85.44 97 ARG A C 1
ATOM 731 O O . ARG A 1 97 ? -16.996 -13.904 12.071 1.00 85.44 97 ARG A O 1
ATOM 738 N N . ARG A 1 98 ? -16.171 -15.542 13.347 1.00 81.31 98 ARG A N 1
ATOM 739 C CA . ARG A 1 98 ? -14.743 -15.253 13.051 1.00 81.31 98 ARG A CA 1
ATOM 740 C C . ARG A 1 98 ? -14.448 -15.027 11.559 1.00 81.31 98 ARG A C 1
ATOM 742 O O . ARG A 1 98 ? -13.692 -14.130 11.204 1.00 81.31 98 ARG A O 1
ATOM 749 N N . ARG A 1 99 ? -15.071 -15.818 10.677 1.00 82.75 99 ARG A N 1
ATOM 750 C CA . ARG A 1 99 ? -14.920 -15.693 9.212 1.00 82.75 99 ARG A CA 1
ATOM 751 C C . ARG A 1 99 ? -15.523 -14.401 8.654 1.00 82.75 99 ARG A C 1
ATOM 753 O O . ARG A 1 99 ? -15.035 -13.869 7.664 1.00 82.75 99 ARG A O 1
ATOM 760 N N . GLU A 1 100 ? -16.585 -13.907 9.274 1.00 85.19 100 GLU A N 1
ATOM 761 C CA . GLU A 1 100 ? -17.278 -12.685 8.869 1.00 85.19 100 GLU A CA 1
ATOM 762 C C . GLU A 1 100 ? -16.480 -11.457 9.293 1.00 85.19 100 GLU A C 1
ATOM 764 O O . GLU A 1 100 ? -16.258 -10.567 8.476 1.00 85.19 100 GLU A O 1
ATOM 769 N N . LEU A 1 101 ? -15.958 -11.476 10.522 1.00 80.62 101 LEU A N 1
ATOM 770 C CA . LEU A 1 101 ? -15.048 -10.457 11.035 1.00 80.62 101 LEU A CA 1
ATOM 771 C C . LEU A 1 101 ? -13.785 -10.354 10.164 1.00 80.62 101 LEU A C 1
ATOM 773 O O . LEU A 1 101 ? -13.444 -9.263 9.712 1.00 80.62 101 LEU A O 1
ATOM 777 N N . ALA A 1 102 ? -13.167 -11.486 9.809 1.00 81.88 102 ALA A N 1
ATOM 778 C CA . ALA A 1 102 ? -12.028 -11.513 8.888 1.00 81.88 102 ALA A CA 1
ATOM 779 C C . ALA A 1 102 ? -12.360 -10.903 7.512 1.00 81.88 102 ALA A C 1
ATOM 781 O O . ALA A 1 102 ? -11.565 -10.137 6.973 1.00 81.88 102 ALA A O 1
ATOM 782 N N . ALA A 1 103 ? -13.543 -11.187 6.954 1.00 83.31 103 ALA A N 1
ATOM 783 C CA . ALA A 1 103 ? -13.962 -10.622 5.671 1.00 83.31 103 ALA A CA 1
ATOM 784 C C . ALA A 1 103 ? -14.173 -9.098 5.735 1.00 83.31 103 ALA A C 1
AT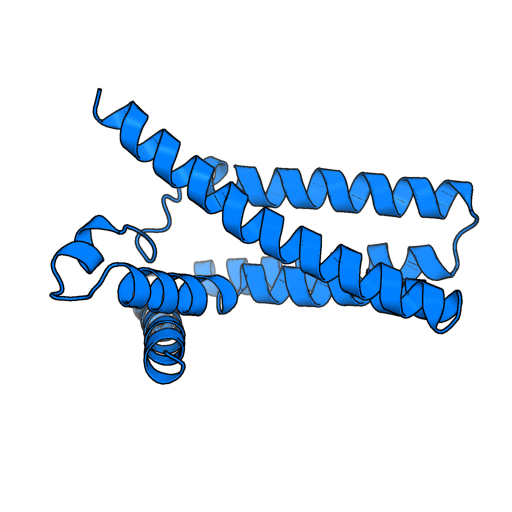OM 786 O O . ALA A 1 103 ? -13.760 -8.389 4.816 1.00 83.31 103 ALA A O 1
ATOM 787 N N . VAL A 1 104 ? -14.786 -8.586 6.809 1.00 82.81 104 VAL A N 1
ATOM 788 C CA . VAL A 1 104 ? -14.963 -7.140 7.037 1.00 82.81 104 VAL A CA 1
ATOM 789 C C . VAL A 1 104 ? -13.603 -6.456 7.185 1.00 82.81 104 VAL A C 1
ATOM 791 O O . VAL A 1 104 ? -13.338 -5.461 6.511 1.00 82.81 104 VAL A O 1
ATOM 794 N N . MET A 1 105 ? -12.711 -7.020 8.004 1.00 79.94 105 MET A N 1
ATOM 795 C CA . MET A 1 105 ? -11.372 -6.472 8.228 1.00 79.94 105 MET A CA 1
ATOM 796 C C . MET A 1 105 ? -10.514 -6.490 6.962 1.00 79.94 105 MET A C 1
ATOM 798 O O . MET A 1 105 ? -9.802 -5.521 6.707 1.00 79.94 105 MET A O 1
ATOM 802 N N . ALA A 1 106 ? -10.606 -7.550 6.154 1.00 81.25 106 ALA A N 1
ATOM 803 C CA . ALA A 1 106 ? -9.924 -7.639 4.866 1.00 81.25 106 ALA A CA 1
ATOM 804 C C . ALA A 1 106 ? -10.436 -6.572 3.885 1.00 81.25 106 ALA A C 1
ATOM 806 O O . ALA A 1 106 ? -9.638 -5.878 3.259 1.00 81.25 106 ALA A O 1
A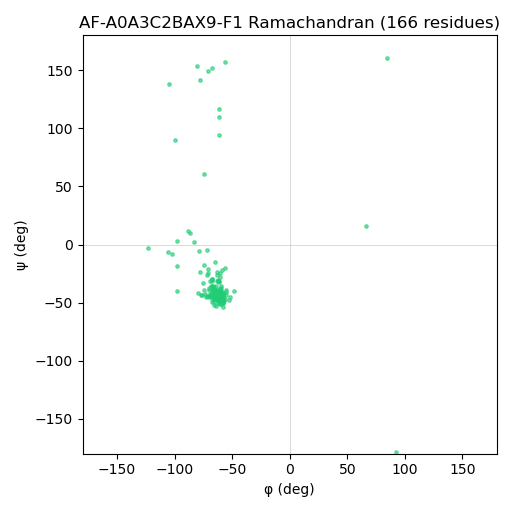TOM 807 N N . GLY A 1 107 ? -11.757 -6.382 3.800 1.00 82.69 107 GLY A N 1
ATOM 808 C CA . GLY A 1 107 ? -12.352 -5.331 2.972 1.00 82.69 107 GLY A CA 1
ATOM 809 C C . GLY A 1 107 ? -11.891 -3.930 3.380 1.00 82.69 107 GLY A C 1
ATOM 810 O O . GLY A 1 107 ? -11.438 -3.152 2.540 1.00 82.69 107 GLY A O 1
ATOM 811 N N . ALA A 1 108 ? -11.932 -3.629 4.680 1.00 81.31 108 ALA A N 1
ATOM 812 C CA . ALA A 1 108 ? -11.456 -2.356 5.214 1.00 81.31 108 ALA A CA 1
ATOM 813 C C . ALA A 1 108 ? -9.956 -2.141 4.942 1.00 81.31 108 ALA A C 1
ATOM 815 O O . ALA A 1 108 ? -9.560 -1.042 4.548 1.00 81.31 108 ALA A O 1
ATOM 816 N N . ALA A 1 109 ? -9.139 -3.192 5.089 1.00 79.12 109 ALA A N 1
ATOM 817 C CA . ALA A 1 109 ? -7.696 -3.144 4.868 1.00 79.12 109 ALA A CA 1
ATOM 818 C C . ALA A 1 109 ? -7.334 -2.767 3.432 1.00 79.12 109 ALA A C 1
ATOM 820 O O . ALA A 1 109 ? -6.552 -1.847 3.225 1.00 79.12 109 ALA A O 1
ATOM 821 N N . VAL A 1 110 ? -7.935 -3.434 2.444 1.00 84.38 110 VAL A N 1
ATOM 822 C CA . VAL A 1 110 ? -7.601 -3.226 1.026 1.00 84.38 110 VAL A CA 1
ATOM 823 C C . VAL A 1 110 ? -8.016 -1.833 0.537 1.00 84.38 110 VAL A C 1
ATOM 825 O O . VAL A 1 110 ? -7.358 -1.261 -0.328 1.00 84.38 110 VAL A O 1
ATOM 828 N N . SER A 1 111 ? -9.069 -1.249 1.115 1.00 84.31 111 SER A N 1
ATOM 829 C CA . SER A 1 111 ? -9.629 0.040 0.678 1.00 84.31 111 SER A CA 1
ATOM 830 C C . SER A 1 111 ? -8.947 1.298 1.220 1.00 84.31 111 SER A C 1
ATOM 832 O O . SER A 1 111 ? -9.428 2.403 0.967 1.00 84.31 111 SER A O 1
ATOM 834 N N . SER A 1 112 ? -7.876 1.172 2.002 1.00 80.12 112 SER A N 1
ATOM 835 C CA . SER A 1 112 ? -7.223 2.351 2.568 1.00 80.12 112 SER A CA 1
ATOM 836 C C . SER A 1 112 ? -6.481 3.164 1.487 1.00 80.12 112 SER A C 1
ATOM 838 O O . SER A 1 112 ? -5.961 2.583 0.534 1.00 80.12 112 SER A O 1
ATOM 840 N N . PRO A 1 113 ? -6.366 4.500 1.623 1.00 81.00 113 PRO A N 1
ATOM 841 C CA . PRO A 1 113 ? -5.615 5.314 0.662 1.00 81.00 113 PRO A CA 1
ATOM 842 C C . PRO A 1 113 ? -4.166 4.843 0.478 1.00 81.00 113 PRO A C 1
ATOM 844 O O . PRO A 1 113 ? -3.675 4.779 -0.645 1.00 81.00 113 PRO A O 1
ATOM 847 N N . ALA A 1 114 ? -3.512 4.436 1.570 1.00 81.19 114 ALA A N 1
ATOM 848 C CA . ALA A 1 114 ? -2.146 3.924 1.544 1.00 81.19 114 ALA A CA 1
ATOM 849 C C . ALA A 1 114 ? -2.038 2.587 0.792 1.00 81.19 114 ALA A C 1
ATOM 851 O O . ALA A 1 114 ? -1.148 2.414 -0.032 1.00 81.19 114 ALA A O 1
ATOM 852 N N . THR A 1 115 ? -2.965 1.649 1.015 1.00 84.94 115 THR A N 1
ATOM 853 C CA . THR A 1 115 ? -2.955 0.358 0.305 1.00 84.94 115 THR A CA 1
ATOM 854 C C . THR A 1 115 ? -3.250 0.526 -1.178 1.00 84.94 115 THR A C 1
ATOM 856 O O . THR A 1 115 ? -2.633 -0.149 -1.996 1.00 84.94 115 THR A O 1
ATOM 859 N N . ILE A 1 116 ? -4.130 1.463 -1.543 1.00 86.75 116 ILE A N 1
ATOM 860 C CA . ILE A 1 116 ? -4.364 1.824 -2.946 1.00 86.75 116 ILE A CA 1
ATOM 861 C C . ILE A 1 116 ? -3.085 2.409 -3.558 1.00 86.75 116 ILE A C 1
ATOM 863 O O . ILE A 1 116 ? -2.692 1.990 -4.642 1.00 86.75 116 ILE A O 1
ATOM 867 N N . ALA A 1 117 ? -2.399 3.317 -2.858 1.00 87.81 117 ALA A N 1
ATOM 868 C CA . ALA A 1 117 ? -1.144 3.897 -3.332 1.00 87.81 117 ALA A CA 1
ATOM 869 C C . ALA A 1 117 ? -0.061 2.835 -3.577 1.00 87.81 117 ALA A C 1
ATOM 871 O O . ALA A 1 117 ? 0.599 2.862 -4.614 1.00 87.81 117 ALA A O 1
ATOM 872 N N . VAL A 1 118 ? 0.084 1.861 -2.671 1.00 88.31 118 VAL A N 1
ATOM 873 C CA . VAL A 1 118 ? 1.040 0.761 -2.862 1.00 88.31 118 VAL A CA 1
ATOM 874 C C . VAL A 1 118 ? 0.624 -0.154 -4.012 1.00 88.31 118 VAL A C 1
ATOM 876 O O . VAL A 1 118 ? 1.472 -0.538 -4.811 1.00 88.31 118 VAL A O 1
ATOM 879 N N . ALA A 1 119 ? -0.667 -0.468 -4.154 1.00 89.38 119 ALA A N 1
ATOM 880 C CA . ALA A 1 119 ? -1.149 -1.239 -5.299 1.00 89.38 119 ALA A CA 1
ATOM 881 C C . ALA A 1 119 ? -0.809 -0.540 -6.625 1.00 89.38 119 ALA A C 1
ATOM 883 O O . ALA A 1 119 ? -0.317 -1.190 -7.544 1.00 89.38 119 ALA A O 1
ATOM 884 N N . VAL A 1 120 ? -0.995 0.784 -6.699 1.00 92.56 120 VAL A N 1
ATOM 885 C CA . VAL A 1 120 ? -0.603 1.591 -7.864 1.00 92.56 120 VAL A CA 1
ATOM 886 C C . VAL A 1 120 ? 0.907 1.538 -8.091 1.00 92.56 120 VAL A C 1
ATOM 888 O O . VAL A 1 120 ? 1.328 1.292 -9.216 1.00 92.56 120 VAL A O 1
ATOM 891 N N . ALA A 1 121 ? 1.728 1.696 -7.050 1.00 89.88 121 ALA A N 1
ATOM 892 C CA . ALA A 1 121 ? 3.181 1.602 -7.184 1.00 89.88 121 ALA A CA 1
ATOM 893 C C . ALA A 1 121 ? 3.623 0.238 -7.746 1.00 89.88 121 ALA A C 1
ATOM 895 O O . ALA A 1 121 ? 4.417 0.177 -8.683 1.00 89.88 121 ALA A O 1
ATOM 896 N N . LEU A 1 122 ? 3.054 -0.858 -7.233 1.00 90.38 122 LEU A N 1
ATOM 897 C CA . LEU A 1 122 ? 3.369 -2.223 -7.663 1.00 90.38 122 LEU A CA 1
ATOM 898 C C . LEU A 1 122 ? 3.012 -2.499 -9.131 1.00 90.38 122 LEU A C 1
ATOM 900 O O . LEU A 1 122 ? 3.666 -3.330 -9.762 1.00 90.38 122 LEU A O 1
ATOM 904 N N . LEU A 1 123 ? 2.040 -1.782 -9.710 1.00 91.56 123 LEU A N 1
ATOM 905 C CA . LEU A 1 123 ? 1.765 -1.872 -11.149 1.00 91.56 123 LEU A CA 1
ATOM 906 C C . LEU A 1 123 ? 2.976 -1.455 -11.994 1.00 91.56 123 LEU A C 1
ATOM 908 O O . LEU A 1 123 ? 3.146 -1.988 -13.086 1.00 91.56 123 LEU A O 1
ATOM 912 N N . GLY A 1 124 ? 3.856 -0.585 -11.487 1.00 88.19 124 GLY A N 1
ATOM 913 C CA . GLY A 1 124 ? 5.100 -0.222 -12.171 1.00 88.19 124 GLY A CA 1
ATOM 914 C C . GLY A 1 124 ? 6.009 -1.432 -12.395 1.00 88.19 124 GLY A C 1
ATOM 915 O O . GLY A 1 124 ? 6.565 -1.597 -13.478 1.00 88.19 124 GLY A O 1
ATOM 916 N N . ALA A 1 125 ? 6.075 -2.349 -11.422 1.00 87.94 125 ALA A N 1
ATOM 917 C CA . ALA A 1 125 ? 6.839 -3.589 -11.559 1.00 87.94 125 ALA A CA 1
ATOM 918 C C . ALA A 1 125 ? 6.212 -4.536 -12.592 1.00 87.94 125 ALA A C 1
ATOM 920 O O . ALA A 1 125 ? 6.929 -5.210 -13.328 1.00 87.94 125 ALA A O 1
ATOM 921 N N . VAL A 1 126 ? 4.877 -4.569 -12.680 1.00 89.69 126 VAL A N 1
ATOM 922 C CA . VAL A 1 126 ? 4.163 -5.349 -13.704 1.00 89.69 126 VAL A CA 1
ATOM 923 C C . VAL A 1 126 ? 4.459 -4.796 -15.095 1.00 89.69 126 VAL A C 1
ATOM 925 O O . VAL A 1 126 ? 4.794 -5.567 -15.989 1.00 89.69 126 VAL A O 1
ATOM 928 N N . VAL A 1 127 ? 4.412 -3.472 -15.264 1.00 90.19 127 VAL A N 1
ATOM 929 C CA . VAL A 1 127 ? 4.764 -2.799 -16.525 1.00 90.19 127 VAL A CA 1
ATOM 930 C C . VAL A 1 127 ? 6.205 -3.117 -16.930 1.00 90.19 127 VAL A C 1
ATOM 932 O O . VAL A 1 127 ? 6.439 -3.514 -18.070 1.00 90.19 127 VAL A O 1
ATOM 935 N N . ALA A 1 128 ? 7.156 -3.038 -15.995 1.00 87.75 128 ALA A N 1
ATOM 936 C CA . ALA A 1 128 ? 8.540 -3.436 -16.243 1.00 87.75 128 ALA A CA 1
ATOM 937 C C . ALA A 1 128 ? 8.664 -4.919 -16.643 1.00 87.75 128 ALA A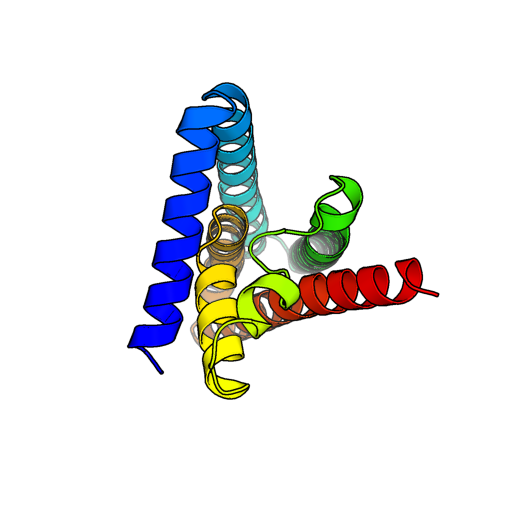 C 1
ATOM 939 O O . ALA A 1 128 ? 9.425 -5.258 -17.548 1.00 87.75 128 ALA A O 1
ATOM 940 N N . GLY A 1 129 ? 7.894 -5.806 -16.004 1.00 84.00 129 GLY A N 1
ATOM 941 C CA . GLY A 1 129 ? 7.884 -7.241 -16.292 1.00 84.00 129 GLY A CA 1
ATOM 942 C C . GLY A 1 129 ? 7.341 -7.591 -17.678 1.00 84.00 129 GLY A C 1
ATOM 943 O O . GLY A 1 129 ? 7.870 -8.496 -18.322 1.00 84.00 129 GLY A O 1
ATOM 944 N N . VAL A 1 130 ? 6.335 -6.857 -18.169 1.00 86.81 130 VAL A N 1
ATOM 945 C CA . VAL A 1 130 ? 5.765 -7.052 -19.517 1.00 86.81 130 VAL A CA 1
ATOM 946 C C . VAL A 1 130 ? 6.807 -6.802 -20.613 1.00 86.81 130 VAL A C 1
ATOM 948 O O . VAL A 1 130 ? 6.779 -7.484 -21.636 1.00 86.81 130 VAL A O 1
ATOM 951 N N . GLY A 1 131 ? 7.777 -5.908 -20.384 1.00 81.44 131 GLY A N 1
ATOM 952 C CA . GLY A 1 131 ? 8.907 -5.696 -21.298 1.00 81.44 131 GLY A CA 1
ATOM 953 C C . GLY A 1 131 ? 9.785 -6.941 -21.500 1.00 81.44 131 GLY A C 1
ATOM 954 O O . GLY A 1 131 ? 10.399 -7.097 -22.550 1.00 81.44 131 GLY A O 1
ATOM 955 N N . GLY A 1 132 ? 9.793 -7.870 -20.536 1.00 75.69 132 GLY A N 1
ATOM 956 C CA . GLY A 1 132 ? 10.442 -9.184 -20.638 1.00 75.69 132 GLY A CA 1
ATOM 957 C C . GLY A 1 132 ? 9.567 -10.279 -21.267 1.00 75.69 132 GLY A C 1
ATOM 958 O O . GLY A 1 132 ? 9.925 -11.454 -21.202 1.00 75.69 132 GLY A O 1
ATOM 959 N N . GLY A 1 133 ? 8.411 -9.920 -21.833 1.00 84.69 133 GLY A N 1
ATOM 960 C CA . GLY A 1 133 ? 7.436 -10.837 -22.423 1.00 84.69 133 GLY A CA 1
ATOM 961 C C . GLY A 1 133 ? 6.340 -11.297 -21.454 1.00 84.69 133 GLY A C 1
ATOM 962 O O . GLY A 1 133 ? 6.290 -10.916 -20.284 1.00 84.69 133 GLY A O 1
ATOM 963 N N . VAL A 1 134 ? 5.441 -12.158 -21.949 1.00 86.00 134 VAL A N 1
ATOM 964 C CA . VAL A 1 134 ? 4.240 -12.619 -21.215 1.00 86.00 134 VAL A CA 1
ATOM 965 C C . VAL A 1 134 ? 4.599 -13.312 -19.897 1.00 86.00 134 VAL A C 1
ATOM 967 O O . VAL A 1 134 ? 3.962 -13.071 -18.872 1.00 86.00 134 VAL A O 1
ATOM 970 N N . VAL A 1 135 ? 5.654 -14.132 -19.902 1.00 86.25 135 VAL A N 1
ATOM 971 C CA . VAL A 1 135 ? 6.140 -14.837 -18.705 1.00 86.25 135 VAL A CA 1
ATOM 972 C C . VAL A 1 135 ? 6.670 -13.847 -17.664 1.00 86.25 135 VAL A C 1
ATOM 974 O O . VAL A 1 135 ? 6.325 -13.956 -16.488 1.00 86.25 135 VAL A O 1
ATOM 977 N N . GLY A 1 136 ? 7.446 -12.845 -18.090 1.00 83.00 136 GLY A N 1
ATOM 978 C CA . GLY A 1 136 ? 7.962 -11.795 -17.209 1.00 83.00 136 GLY A CA 1
ATOM 979 C C . GLY A 1 136 ? 6.843 -10.979 -16.561 1.00 83.00 136 GLY A C 1
ATOM 980 O O . GLY A 1 136 ? 6.855 -10.768 -15.347 1.00 83.00 136 GLY A O 1
ATOM 981 N N . GLY A 1 137 ? 5.826 -10.603 -17.342 1.00 86.00 137 GLY A N 1
ATOM 982 C CA . GLY A 1 137 ? 4.640 -9.910 -16.837 1.00 86.00 137 GLY A CA 1
ATOM 983 C C . GLY A 1 137 ? 3.865 -10.738 -15.809 1.00 86.00 137 GLY A C 1
ATOM 984 O O . GLY A 1 137 ? 3.473 -10.218 -14.764 1.00 86.00 137 GLY A O 1
ATOM 985 N N . PHE A 1 138 ? 3.693 -12.040 -16.056 1.00 87.81 138 PHE A N 1
ATOM 986 C CA . PHE A 1 138 ? 2.992 -12.932 -15.130 1.00 87.81 138 PHE A CA 1
ATOM 987 C C . PHE A 1 138 ? 3.750 -13.119 -13.808 1.00 87.81 138 PHE A C 1
ATOM 989 O O . PHE A 1 138 ? 3.152 -13.034 -12.735 1.00 87.81 138 PHE A O 1
ATOM 996 N N . ILE A 1 139 ? 5.074 -13.304 -13.862 1.00 87.94 139 ILE A N 1
ATOM 997 C CA . ILE A 1 139 ? 5.920 -13.405 -12.663 1.00 87.94 139 ILE A CA 1
ATOM 998 C C . ILE A 1 139 ? 5.881 -12.097 -11.865 1.00 87.94 139 ILE A C 1
ATOM 1000 O O . ILE A 1 139 ? 5.736 -12.124 -10.640 1.00 87.94 139 ILE A O 1
ATOM 1004 N N . ALA A 1 140 ? 5.965 -10.949 -12.542 1.00 87.56 140 ALA A N 1
ATOM 1005 C CA . ALA A 1 140 ? 5.879 -9.644 -11.896 1.00 87.56 140 ALA A CA 1
ATOM 1006 C C . ALA A 1 140 ? 4.520 -9.434 -11.211 1.00 87.56 140 ALA A C 1
ATOM 1008 O O . ALA A 1 140 ? 4.474 -8.974 -10.071 1.00 87.56 140 ALA A O 1
ATOM 1009 N N . LEU A 1 141 ? 3.423 -9.844 -11.856 1.00 90.25 141 LEU A N 1
ATOM 1010 C CA . LEU A 1 141 ? 2.081 -9.791 -11.278 1.00 90.25 141 LEU A CA 1
ATOM 1011 C C . LEU A 1 141 ? 1.955 -10.674 -10.031 1.00 90.25 141 LEU A C 1
ATOM 1013 O O . LEU A 1 141 ? 1.439 -10.218 -9.010 1.00 90.25 141 LEU A O 1
ATOM 1017 N N . LEU A 1 142 ? 2.445 -11.915 -10.087 1.00 90.75 142 LEU A N 1
ATOM 1018 C CA . LEU A 1 142 ? 2.431 -12.819 -8.934 1.00 90.75 142 LEU A CA 1
ATOM 1019 C C . LEU A 1 142 ? 3.267 -12.275 -7.774 1.00 90.75 142 LEU A C 1
ATOM 1021 O O . LEU A 1 142 ? 2.832 -12.326 -6.626 1.00 90.75 142 LEU A O 1
ATOM 1025 N N . THR A 1 143 ? 4.436 -11.711 -8.074 1.00 86.44 143 THR A N 1
ATOM 1026 C CA . THR A 1 143 ? 5.334 -11.126 -7.070 1.00 86.44 143 THR A CA 1
ATOM 1027 C C . THR A 1 143 ? 4.695 -9.901 -6.415 1.00 86.44 143 THR A C 1
ATOM 1029 O O . THR A 1 143 ? 4.678 -9.793 -5.190 1.00 86.44 143 THR A O 1
ATOM 1032 N N . ALA A 1 144 ? 4.092 -9.015 -7.214 1.00 88.75 144 ALA A N 1
ATOM 1033 C CA . ALA A 1 144 ? 3.336 -7.866 -6.729 1.00 88.75 144 ALA A CA 1
ATOM 1034 C C . ALA A 1 144 ? 2.163 -8.294 -5.833 1.00 88.75 144 ALA A C 1
ATOM 1036 O O . ALA A 1 144 ? 1.992 -7.755 -4.740 1.00 88.75 144 ALA A O 1
ATOM 1037 N N . ALA A 1 145 ? 1.389 -9.300 -6.251 1.00 89.31 145 ALA A N 1
ATOM 1038 C CA . ALA A 1 145 ? 0.281 -9.830 -5.461 1.00 89.31 145 ALA A CA 1
ATOM 1039 C C . ALA A 1 145 ? 0.759 -10.454 -4.138 1.00 89.31 145 ALA A C 1
ATOM 1041 O O . ALA A 1 145 ? 0.172 -10.194 -3.087 1.00 89.31 145 ALA A O 1
ATOM 1042 N N . ALA A 1 146 ? 1.843 -11.233 -4.168 1.00 87.88 146 ALA A N 1
ATOM 1043 C CA . ALA A 1 146 ? 2.426 -11.838 -2.975 1.00 87.88 146 ALA A CA 1
ATOM 1044 C C . ALA A 1 146 ? 2.910 -10.773 -1.981 1.00 87.88 146 ALA A C 1
ATOM 1046 O O . ALA A 1 146 ? 2.562 -10.838 -0.804 1.00 87.88 146 ALA A O 1
ATOM 1047 N N . LEU A 1 147 ? 3.641 -9.756 -2.448 1.00 86.06 147 LEU A N 1
ATOM 1048 C CA . LEU A 1 147 ? 4.109 -8.646 -1.613 1.00 86.06 147 LEU A CA 1
ATOM 1049 C C . LEU A 1 147 ? 2.962 -7.832 -1.027 1.00 86.06 147 LEU A C 1
ATOM 1051 O O . LEU A 1 147 ? 3.004 -7.472 0.146 1.00 86.06 147 LEU A O 1
ATOM 1055 N N . PHE A 1 148 ? 1.924 -7.573 -1.819 1.00 86.81 148 PHE A N 1
ATOM 1056 C CA . PHE A 1 148 ? 0.734 -6.880 -1.348 1.00 86.81 148 PHE A CA 1
ATOM 1057 C C . PHE A 1 148 ? 0.052 -7.653 -0.209 1.00 86.81 148 PHE A C 1
ATOM 1059 O O . PHE A 1 148 ? -0.261 -7.082 0.836 1.00 86.81 148 PHE A O 1
ATOM 1066 N N . CYS A 1 149 ? -0.120 -8.968 -0.372 1.00 86.56 149 CYS A N 1
ATOM 1067 C CA . CYS A 1 149 ? -0.676 -9.841 0.661 1.00 86.56 149 CYS A CA 1
ATOM 1068 C C . CYS A 1 149 ? 0.217 -9.921 1.908 1.00 86.56 149 CYS A C 1
ATOM 1070 O O . CYS A 1 149 ? -0.294 -9.855 3.028 1.00 86.56 149 CYS A O 1
ATOM 1072 N N . LEU A 1 150 ? 1.536 -10.037 1.727 1.00 85.06 150 LEU A N 1
ATOM 1073 C CA . LEU A 1 150 ? 2.501 -10.075 2.825 1.00 85.06 150 LEU A CA 1
ATOM 1074 C C . LEU A 1 150 ? 2.512 -8.758 3.600 1.00 85.06 150 LEU A C 1
ATOM 1076 O O . LEU A 1 150 ? 2.406 -8.789 4.818 1.00 85.06 150 LEU A O 1
ATOM 1080 N N . GLY A 1 151 ? 2.565 -7.609 2.925 1.00 82.69 151 GLY A N 1
ATOM 1081 C CA . GLY A 1 151 ? 2.505 -6.297 3.573 1.00 82.69 151 GLY A CA 1
ATOM 1082 C C . GLY A 1 151 ? 1.226 -6.129 4.393 1.00 82.69 151 GLY A C 1
ATOM 1083 O O . GLY A 1 151 ? 1.279 -5.787 5.574 1.00 82.69 151 GLY A O 1
ATOM 1084 N N . LEU A 1 152 ? 0.075 -6.480 3.808 1.00 80.25 152 LEU A N 1
ATOM 1085 C CA . LEU A 1 152 ? -1.210 -6.460 4.509 1.00 80.25 152 LEU A CA 1
ATOM 1086 C C . LEU A 1 152 ? -1.231 -7.356 5.754 1.00 80.25 152 LEU A C 1
ATOM 1088 O O . LEU A 1 152 ? -1.749 -6.937 6.788 1.00 80.25 152 LEU A O 1
ATOM 1092 N N . GLY A 1 153 ? -0.707 -8.579 5.666 1.00 78.88 153 GLY A N 1
ATOM 1093 C CA . GLY A 1 153 ? -0.674 -9.514 6.792 1.00 78.88 153 GLY A CA 1
ATOM 1094 C C . GLY A 1 153 ? 0.305 -9.087 7.886 1.00 78.88 153 GLY A C 1
ATOM 1095 O O . GLY A 1 153 ? -0.047 -9.080 9.065 1.00 78.88 153 GLY A O 1
ATOM 1096 N N . SER A 1 154 ? 1.511 -8.682 7.492 1.00 76.38 154 SER A N 1
ATOM 1097 C CA . SER A 1 154 ? 2.624 -8.381 8.392 1.00 76.38 154 SER A CA 1
ATOM 1098 C C . SER A 1 154 ? 2.398 -7.126 9.231 1.00 76.38 154 SER A C 1
ATOM 1100 O O . SER A 1 154 ? 2.631 -7.148 10.437 1.00 76.38 154 SER A O 1
ATOM 1102 N N . SER A 1 155 ? 1.878 -6.037 8.654 1.00 73.94 155 SER A N 1
ATOM 1103 C CA . SER A 1 155 ? 1.559 -4.837 9.448 1.00 73.94 155 SER A CA 1
ATOM 1104 C C . SER A 1 155 ? 0.496 -5.132 10.513 1.00 73.94 155 SER A C 1
ATOM 1106 O O . SER A 1 155 ? 0.494 -4.544 11.593 1.00 73.94 155 SER A O 1
ATOM 1108 N N . ARG A 1 156 ? -0.419 -6.066 10.224 1.00 73.75 156 ARG A N 1
ATOM 1109 C CA . ARG A 1 156 ? -1.526 -6.437 11.114 1.00 73.75 156 ARG A CA 1
ATOM 1110 C C . ARG A 1 156 ? -1.074 -7.375 12.226 1.00 73.75 156 ARG A C 1
ATOM 1112 O O . ARG A 1 156 ? -1.479 -7.178 13.370 1.00 73.75 156 ARG A O 1
ATOM 1119 N N . SER A 1 157 ? -0.228 -8.356 11.914 1.00 74.44 157 SER A N 1
ATOM 1120 C CA . SER A 1 157 ? 0.358 -9.231 12.931 1.00 74.44 157 SER A CA 1
ATOM 1121 C C . SER A 1 157 ? 1.221 -8.429 13.907 1.00 74.44 157 SER A C 1
ATOM 1123 O O . SER A 1 157 ? 1.053 -8.582 15.116 1.00 74.44 157 SER A O 1
ATOM 1125 N N . LEU A 1 158 ? 2.035 -7.489 13.413 1.00 71.69 158 LEU A N 1
ATOM 1126 C CA . LEU A 1 158 ? 2.832 -6.585 14.249 1.00 71.69 158 LEU A CA 1
ATOM 1127 C C . LEU A 1 158 ? 1.969 -5.706 15.161 1.00 71.69 158 LEU A C 1
ATOM 1129 O O . LEU A 1 158 ? 2.222 -5.641 16.362 1.00 71.69 158 LEU A O 1
ATOM 1133 N N . ALA A 1 159 ? 0.918 -5.081 14.621 1.00 70.62 159 ALA A N 1
ATOM 1134 C CA . ALA A 1 159 ? -0.006 -4.281 15.424 1.00 70.62 159 ALA A CA 1
ATOM 1135 C C . ALA A 1 159 ? -0.691 -5.119 16.520 1.00 70.62 159 ALA A C 1
ATOM 1137 O O . ALA A 1 159 ? -0.818 -4.672 17.659 1.00 70.62 159 ALA A O 1
ATOM 1138 N N . SER A 1 160 ? -1.086 -6.359 16.203 1.00 69.38 160 SER A N 1
ATOM 1139 C CA . SER A 1 160 ? -1.690 -7.267 17.185 1.00 69.38 160 SER A CA 1
ATOM 1140 C C . SER A 1 160 ? -0.707 -7.722 18.271 1.00 69.38 160 SER A C 1
ATOM 1142 O O . SER A 1 160 ? -1.080 -7.779 19.441 1.00 69.38 160 SER A O 1
ATOM 1144 N N . ALA A 1 161 ? 0.553 -7.983 17.908 1.00 72.50 161 ALA A N 1
ATOM 1145 C CA . ALA A 1 161 ? 1.600 -8.377 18.846 1.00 72.50 161 ALA A CA 1
ATOM 1146 C C . ALA A 1 161 ? 1.937 -7.242 19.826 1.00 72.50 161 ALA A C 1
ATOM 1148 O O . ALA A 1 161 ? 2.036 -7.476 21.027 1.00 72.50 161 ALA A O 1
ATOM 1149 N N . MET A 1 162 ? 2.025 -6.003 19.333 1.00 68.81 162 MET A N 1
ATOM 1150 C CA . MET A 1 162 ? 2.219 -4.809 20.166 1.00 68.81 162 MET A CA 1
ATOM 1151 C C . MET A 1 162 ? 1.052 -4.597 21.140 1.00 68.81 162 MET A C 1
ATOM 1153 O O . MET A 1 162 ? 1.264 -4.315 22.317 1.00 68.81 162 MET A O 1
ATOM 1157 N N . GLY A 1 163 ? -0.186 -4.796 20.676 1.00 68.00 163 GLY A N 1
ATOM 1158 C CA . GLY A 1 163 ? -1.372 -4.711 21.531 1.00 68.00 163 GLY A CA 1
ATOM 1159 C C . GLY A 1 163 ? -1.407 -5.761 22.648 1.00 68.00 163 GLY A C 1
ATOM 1160 O O . GLY A 1 163 ? -1.939 -5.484 23.720 1.00 68.00 163 GLY A O 1
ATOM 1161 N N . LEU A 1 164 ? -0.836 -6.947 22.418 1.00 70.69 164 LEU A N 1
ATOM 1162 C CA . LEU A 1 164 ? -0.660 -7.978 23.448 1.00 70.69 164 LEU A CA 1
ATOM 1163 C C . LEU A 1 164 ? 0.441 -7.596 24.444 1.00 70.69 164 LEU A C 1
ATOM 1165 O O . LEU A 1 164 ? 0.213 -7.692 25.645 1.00 70.69 164 LEU A O 1
ATOM 1169 N N . ALA A 1 165 ? 1.589 -7.120 23.954 1.00 74.12 165 ALA A N 1
ATOM 1170 C CA . ALA A 1 165 ? 2.723 -6.724 24.791 1.00 74.12 165 ALA A CA 1
ATOM 1171 C C . ALA A 1 165 ? 2.396 -5.559 25.740 1.00 74.12 165 ALA A C 1
ATOM 1173 O O . ALA A 1 165 ? 2.916 -5.504 26.843 1.00 74.12 165 ALA A O 1
ATOM 1174 N N . ASN A 1 166 ? 1.508 -4.643 25.345 1.00 70.19 166 ASN A N 1
ATOM 1175 C CA . ASN A 1 166 ? 1.124 -3.508 26.191 1.00 70.19 166 ASN A CA 1
ATOM 1176 C C . ASN A 1 166 ? 0.102 -3.871 27.292 1.00 70.19 166 ASN A C 1
ATOM 1178 O O . ASN A 1 166 ? -0.289 -3.012 28.078 1.00 70.19 166 ASN A O 1
ATOM 1182 N N . ARG A 1 167 ? -0.405 -5.114 27.305 1.00 64.94 167 ARG A N 1
ATOM 1183 C CA . ARG A 1 167 ? -1.369 -5.621 28.302 1.00 64.94 167 ARG A CA 1
ATOM 1184 C C . ARG A 1 167 ? -0.726 -6.515 29.368 1.00 64.94 167 ARG A C 1
ATOM 1186 O O . ARG A 1 167 ? -1.428 -6.897 30.302 1.00 64.94 167 ARG A O 1
ATOM 1193 N N . THR A 1 168 ? 0.544 -6.879 29.198 1.00 59.16 168 THR A N 1
ATOM 1194 C CA . THR A 1 168 ? 1.363 -7.649 30.150 1.00 59.16 168 THR A CA 1
ATOM 1195 C C . THR A 1 168 ? 2.245 -6.719 30.956 1.00 59.16 168 THR A C 1
ATOM 1197 O O . THR A 1 168 ? 2.342 -6.933 32.180 1.00 59.16 168 THR A O 1
#

pLDDT: mean 80.52, std 9.85, range [46.0, 92.69]

Sequence (168 aa):
MKRLAWLGVRMRWAITRNTLRRRGTALFTLTLVACTIGALGGFATLASAGVADADIRRAILLFTFTLGLIAWMFGPLLMGGTDETVDPAPLSLLPLRRRELAAVMAGAAVSSPATIAVAVALLGAVVAGVGGGVVGGFIALLTAAALFCLGLGSSRSLASAMGLANRT

Mean predicted aligned error: 7.25 Å

Radius of gyration: 17.7 Å; Cα contacts (8 Å, |Δi|>4): 161; chains: 1; bounding box: 45×36×53 Å

Secondary structure (DSSP, 8-state):
-HHHHHHHHHHHHHHHHHHHHHH-HHHHHHHHHHHHHHHHHHHHHHHHTTTS-HHHHHHHHHHHHHHHHHHHHHHHHHTT---GGG-HHHHHTS---HHHHHHHHHHHHHTSHHHHHHHHHHHHHHHHHHTT-HHHHHHHHHHHHHHHHHHHHHHHHHHHHHHHHTT-